Protein AF-A0A4R1LUV6-F1 (afdb_monomer_lite)

Sequence (117 aa):
MTTDEQIEAHRYAHAEADMTKSKIWKVFFYLLGLTAIEFIIALGFVETGLIEKGITVIVVYILLTLVKAFYIVAYFMHLKFETKGFKVMLAIPLILLIYMIILVFIEGHYVGMFLYK

pLDDT: mean 75.41, std 13.24, range [49.03, 95.19]

Organism: NCBI:txid653929

Foldseek 3Di:
DDPVVVVVVVVVVVVPPPDDPVVLVVLVVVLVVLVVVLCCLVCVCDVVVVDDPDPVSVVVSVVSVVVSVVSCCVRVLVVPPDDPPSVVVVVVVVVVVVVVVVVCVVVVVVVVVVVVD

Radius of gyration: 24.3 Å; chains: 1; bounding box: 41×34×86 Å

InterPro domains:
  IPR005171 Cytochrome C oxidase subunit IV, prokaryotes [PF03626] (25-102)
  IPR011743 Caa(3)-type oxidase, subunit IV [TIGR02229] (16-106)

Secondary structure (DSSP, 8-state):
--HHHHHHHHHHHHHHSSSSHHHHHHHHHHHHHHHHHHHIIIIIITTTTSS---HHHHHHHHHHHHHHHHHHHHHTT-TTTS-HHHHHHHHHHHHHHHHHHHHHHHHHHHHHHHHT-

Structure (mmCIF, N/CA/C/O backbone):
data_AF-A0A4R1LUV6-F1
#
_entry.id   AF-A0A4R1LUV6-F1
#
loop_
_atom_site.group_PDB
_atom_site.id
_atom_site.type_symbol
_atom_site.label_atom_id
_atom_site.label_alt_id
_atom_site.label_comp_id
_atom_site.label_asym_id
_atom_site.label_entity_id
_atom_site.label_seq_id
_atom_site.pdbx_PDB_ins_code
_atom_site.Cartn_x
_atom_site.Cartn_y
_atom_site.Cartn_z
_atom_site.occupancy
_atom_site.B_iso_or_equiv
_atom_site.auth_seq_id
_atom_site.auth_comp_id
_atom_site.auth_asym_id
_atom_site.auth_atom_id
_atom_site.pdbx_PDB_model_num
ATOM 1 N N . MET A 1 1 ? 15.133 -7.218 -55.535 1.00 53.94 1 MET A N 1
ATOM 2 C CA . MET A 1 1 ? 14.358 -7.246 -54.281 1.00 53.94 1 MET A CA 1
ATOM 3 C C . MET A 1 1 ? 13.699 -8.612 -54.230 1.00 53.94 1 MET A C 1
ATOM 5 O O . MET A 1 1 ? 12.833 -8.868 -55.060 1.00 53.94 1 MET A O 1
ATOM 9 N N . THR A 1 2 ? 14.251 -9.540 -53.449 1.00 65.88 2 THR A N 1
ATOM 10 C CA . THR A 1 2 ? 13.867 -10.962 -53.485 1.00 65.88 2 THR A CA 1
ATOM 11 C C . THR A 1 2 ? 12.710 -11.231 -52.527 1.00 65.88 2 THR A C 1
ATOM 13 O O . THR A 1 2 ? 12.592 -10.617 -51.469 1.00 65.88 2 THR A O 1
ATOM 16 N N . THR A 1 3 ? 11.832 -12.151 -52.918 1.00 69.38 3 THR A N 1
ATOM 17 C CA . THR A 1 3 ? 10.634 -12.567 -52.173 1.00 69.38 3 THR A CA 1
ATOM 18 C C . THR A 1 3 ? 10.965 -13.083 -50.766 1.00 69.38 3 THR A C 1
ATOM 20 O O . THR A 1 3 ? 10.161 -12.927 -49.851 1.00 69.38 3 THR A O 1
ATOM 23 N N . ASP A 1 4 ? 12.169 -13.627 -50.577 1.00 66.38 4 ASP A N 1
ATOM 24 C CA . ASP A 1 4 ? 12.668 -14.150 -49.301 1.00 66.38 4 ASP A CA 1
ATOM 25 C C . ASP A 1 4 ? 12.946 -13.043 -48.269 1.00 66.38 4 ASP A C 1
ATOM 27 O O . ASP A 1 4 ? 12.661 -13.209 -47.085 1.00 66.38 4 ASP A O 1
ATOM 31 N N . GLU A 1 5 ? 13.393 -11.869 -48.726 1.00 63.38 5 GLU A N 1
ATOM 32 C CA . GLU A 1 5 ? 13.698 -10.707 -47.881 1.00 63.38 5 GLU A CA 1
ATOM 33 C C . GLU A 1 5 ? 12.412 -10.087 -47.300 1.00 63.38 5 GLU A C 1
ATOM 35 O O . GLU A 1 5 ? 12.375 -9.638 -46.153 1.00 63.38 5 GLU A O 1
ATOM 40 N N . GLN A 1 6 ? 11.309 -10.126 -48.064 1.00 63.56 6 GLN A N 1
ATOM 41 C CA . GLN A 1 6 ? 9.998 -9.673 -47.590 1.00 63.56 6 GLN A CA 1
ATOM 42 C C . GLN A 1 6 ? 9.362 -10.662 -46.603 1.00 63.56 6 GLN A C 1
ATOM 44 O O . GLN A 1 6 ? 8.735 -10.222 -45.642 1.00 63.56 6 GLN A O 1
ATOM 49 N N . ILE A 1 7 ? 9.539 -11.977 -46.794 1.00 63.41 7 ILE A N 1
ATOM 50 C CA . ILE A 1 7 ? 9.044 -13.016 -45.869 1.00 63.41 7 ILE A CA 1
ATOM 51 C C . ILE A 1 7 ? 9.801 -12.960 -44.536 1.00 63.41 7 ILE A C 1
ATOM 53 O O . ILE A 1 7 ? 9.201 -13.118 -43.469 1.00 63.41 7 ILE A O 1
ATOM 57 N N . GLU A 1 8 ? 11.103 -12.691 -44.584 1.00 63.34 8 GLU A N 1
ATOM 58 C CA . GLU A 1 8 ? 11.947 -12.533 -43.407 1.00 63.34 8 GLU A CA 1
ATOM 59 C C . GLU A 1 8 ? 11.603 -11.243 -42.640 1.00 63.34 8 GLU A C 1
ATOM 61 O O . GLU A 1 8 ? 11.298 -11.309 -41.447 1.00 63.34 8 GLU A O 1
ATOM 66 N N . ALA A 1 9 ? 11.477 -10.100 -43.324 1.00 60.75 9 ALA A N 1
ATOM 67 C CA . ALA A 1 9 ? 11.022 -8.845 -42.715 1.00 60.75 9 ALA A CA 1
ATOM 68 C C . ALA A 1 9 ? 9.605 -8.942 -42.109 1.00 60.75 9 ALA A C 1
ATOM 70 O O . ALA A 1 9 ? 9.348 -8.394 -41.035 1.00 60.75 9 ALA A O 1
ATOM 71 N N . HIS A 1 10 ? 8.690 -9.684 -42.745 1.00 61.09 10 HIS A N 1
ATOM 72 C CA . HIS A 1 10 ? 7.342 -9.915 -42.213 1.00 61.09 10 HIS A CA 1
ATOM 73 C C . HIS A 1 10 ? 7.347 -10.856 -40.992 1.00 61.09 10 HIS A C 1
ATOM 75 O O . HIS A 1 10 ? 6.568 -10.651 -40.060 1.00 61.09 10 HIS A O 1
ATOM 81 N N . ARG A 1 11 ? 8.262 -11.840 -40.939 1.00 58.38 11 ARG A N 1
ATOM 82 C CA . ARG A 1 11 ? 8.492 -12.703 -39.761 1.00 58.38 11 ARG A CA 1
ATOM 83 C C . ARG A 1 11 ? 9.072 -11.940 -38.570 1.00 58.38 11 ARG A C 1
ATOM 85 O O . ARG A 1 11 ? 8.661 -12.207 -37.443 1.00 58.38 11 ARG A O 1
ATOM 92 N N . TYR A 1 12 ? 9.983 -10.995 -38.801 1.00 56.78 12 TYR A N 1
ATOM 93 C CA . TYR A 1 12 ? 10.520 -10.134 -37.742 1.00 56.78 12 TYR A CA 1
ATOM 94 C C . TYR A 1 12 ? 9.461 -9.150 -37.217 1.00 56.78 12 TYR A C 1
ATOM 96 O O . TYR A 1 12 ? 9.305 -9.016 -36.004 1.00 56.78 12 TYR A O 1
ATOM 104 N N . ALA A 1 13 ? 8.643 -8.566 -38.099 1.00 55.50 13 ALA A N 1
ATOM 105 C CA . ALA A 1 13 ? 7.557 -7.664 -37.707 1.00 55.50 13 ALA A CA 1
ATOM 106 C C . ALA A 1 13 ? 6.434 -8.357 -36.903 1.00 55.50 13 ALA A C 1
ATOM 108 O O . ALA A 1 13 ? 5.850 -7.750 -36.006 1.00 55.50 13 ALA A O 1
ATOM 109 N N . HIS A 1 14 ? 6.143 -9.633 -37.181 1.00 52.28 14 HIS A N 1
ATOM 110 C CA . HIS A 1 14 ? 5.142 -10.403 -36.430 1.00 52.28 14 HIS A CA 1
ATOM 111 C C . HIS A 1 14 ? 5.652 -10.937 -35.080 1.00 52.28 14 HIS A C 1
ATOM 113 O O . HIS A 1 14 ? 4.849 -11.134 -34.169 1.00 52.28 14 HIS A O 1
ATOM 119 N N . ALA A 1 15 ? 6.962 -11.158 -34.925 1.00 52.16 15 ALA A N 1
ATOM 120 C CA . ALA A 1 15 ? 7.550 -11.649 -33.675 1.00 52.16 15 ALA A CA 1
ATOM 121 C C . ALA A 1 15 ? 7.669 -10.560 -32.592 1.00 52.16 15 ALA A C 1
ATOM 123 O O . ALA A 1 15 ? 7.635 -10.868 -31.401 1.00 52.16 15 ALA A O 1
ATOM 124 N N . GLU A 1 16 ? 7.779 -9.291 -32.988 1.00 51.28 16 GLU A N 1
ATOM 125 C CA . GLU A 1 16 ? 7.964 -8.164 -32.063 1.00 51.28 16 GLU A CA 1
ATOM 126 C C . GLU A 1 16 ? 6.632 -7.557 -31.568 1.00 51.28 16 GLU A C 1
ATOM 128 O O . GLU A 1 16 ? 6.581 -6.896 -30.531 1.00 51.28 16 GLU A O 1
ATOM 133 N N . ALA A 1 17 ? 5.520 -7.822 -32.264 1.00 49.03 17 ALA A N 1
ATOM 134 C CA . ALA A 1 17 ? 4.235 -7.165 -32.015 1.00 49.03 17 ALA A CA 1
ATOM 135 C C . ALA A 1 17 ? 3.304 -7.871 -31.005 1.00 49.03 17 ALA A C 1
ATOM 137 O O . ALA A 1 17 ? 2.310 -7.270 -30.586 1.00 49.03 17 ALA A O 1
ATOM 138 N N . ASP A 1 18 ? 3.566 -9.121 -30.607 1.00 50.22 18 ASP A N 1
ATOM 139 C CA . ASP A 1 18 ? 2.451 -9.961 -30.142 1.00 50.22 18 ASP A CA 1
ATOM 140 C C . ASP A 1 18 ? 2.119 -9.947 -28.638 1.00 50.22 18 ASP A C 1
ATOM 142 O O . ASP A 1 18 ? 1.007 -10.317 -28.295 1.00 50.22 18 ASP A O 1
ATOM 146 N N . MET A 1 19 ? 2.958 -9.538 -27.673 1.00 55.28 19 MET A N 1
ATOM 147 C CA . MET A 1 19 ? 2.660 -9.972 -26.279 1.00 55.28 19 MET A CA 1
ATOM 148 C C . MET A 1 19 ? 2.876 -8.977 -25.132 1.00 55.28 19 MET A C 1
ATOM 150 O O . MET A 1 19 ? 3.429 -9.343 -24.094 1.00 55.28 19 MET A O 1
ATOM 154 N N . THR A 1 20 ? 2.299 -7.770 -25.216 1.00 62.28 20 THR A N 1
ATOM 155 C CA . THR A 1 20 ? 2.305 -6.843 -24.054 1.00 62.28 20 THR A CA 1
ATOM 156 C C . THR A 1 20 ? 0.928 -6.288 -23.674 1.00 62.28 20 THR A C 1
ATOM 158 O O . THR A 1 20 ? 0.543 -6.349 -22.503 1.00 62.28 20 THR A O 1
ATOM 161 N N . LYS A 1 21 ? 0.113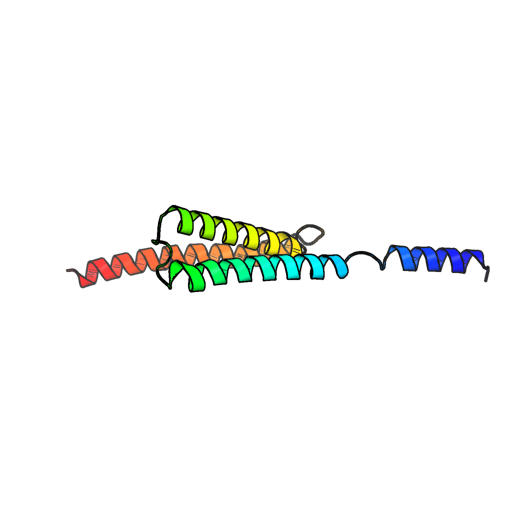 -5.818 -24.629 1.00 65.81 21 LYS A N 1
ATOM 162 C CA . LYS A 1 21 ? -1.162 -5.133 -24.306 1.00 65.81 21 LYS A CA 1
ATOM 163 C C . LYS A 1 21 ? -2.237 -6.064 -23.731 1.00 65.81 21 LYS A C 1
ATOM 165 O O . LYS A 1 21 ? -2.919 -5.700 -22.775 1.00 65.81 21 LYS A O 1
ATOM 170 N N . SER A 1 22 ? -2.339 -7.288 -24.255 1.00 69.75 22 SER A N 1
ATOM 171 C CA . SER A 1 22 ? -3.323 -8.288 -23.801 1.00 69.75 22 SER A CA 1
ATOM 172 C C . SER A 1 22 ? -3.108 -8.702 -22.339 1.00 69.75 22 SER A C 1
ATOM 174 O O . SER A 1 22 ? -4.056 -8.918 -21.584 1.00 69.75 22 SER A O 1
ATOM 176 N N . LYS A 1 23 ? -1.849 -8.750 -21.891 1.00 73.62 23 LYS A N 1
ATOM 177 C CA . LYS A 1 23 ? -1.504 -9.142 -20.520 1.00 73.62 23 LYS A CA 1
ATOM 178 C C . LYS A 1 23 ? -1.845 -8.054 -19.501 1.00 73.62 23 LYS A C 1
ATOM 180 O O . LYS A 1 23 ? -2.337 -8.375 -18.424 1.00 73.62 23 LYS A O 1
ATOM 185 N N . ILE A 1 24 ? -1.653 -6.785 -19.867 1.00 78.88 24 ILE A N 1
ATOM 186 C CA . ILE A 1 24 ? -2.009 -5.629 -19.030 1.00 78.88 24 ILE A CA 1
ATOM 187 C C . ILE A 1 24 ? -3.518 -5.601 -18.775 1.00 78.88 24 ILE A C 1
ATOM 189 O O . ILE A 1 24 ? -3.942 -5.490 -17.630 1.00 78.88 24 ILE A O 1
ATOM 193 N N . TRP A 1 25 ? -4.326 -5.786 -19.819 1.00 83.12 25 TRP A N 1
ATOM 194 C CA . TRP A 1 25 ? -5.786 -5.816 -19.697 1.00 83.12 25 TRP A CA 1
ATOM 195 C C . TRP A 1 25 ? -6.294 -6.975 -18.830 1.00 83.12 25 TRP A C 1
ATOM 197 O O . TRP A 1 25 ? -7.200 -6.788 -18.019 1.00 83.12 25 TRP A O 1
ATOM 207 N N . LYS A 1 26 ? -5.673 -8.157 -18.928 1.00 82.25 26 LYS A N 1
ATOM 208 C CA . LYS A 1 26 ? -6.001 -9.298 -18.055 1.00 82.25 26 LYS A CA 1
ATOM 209 C C . LYS A 1 26 ? -5.707 -9.001 -16.584 1.00 82.25 26 LYS A C 1
ATOM 211 O O . LYS A 1 26 ? -6.538 -9.280 -15.724 1.00 82.25 26 LYS A O 1
ATOM 216 N N . VAL A 1 27 ? -4.544 -8.420 -16.291 1.00 82.69 27 VAL A N 1
ATOM 217 C CA . VAL A 1 27 ? -4.159 -8.086 -14.912 1.00 82.69 27 VAL A CA 1
ATOM 218 C C . VAL A 1 27 ? -4.999 -6.932 -14.363 1.00 82.69 27 VAL A C 1
ATOM 220 O O . VAL A 1 27 ? -5.395 -6.975 -13.201 1.00 82.69 27 VAL A O 1
ATOM 223 N N . PHE A 1 28 ? -5.348 -5.956 -15.204 1.00 85.12 28 PHE A N 1
ATOM 224 C CA . PHE A 1 28 ? -6.259 -4.872 -14.847 1.00 85.12 28 PHE A CA 1
ATOM 225 C C . PHE A 1 28 ? -7.615 -5.396 -14.379 1.00 85.12 28 PHE A C 1
ATOM 227 O O . PHE A 1 28 ? -8.045 -5.046 -13.284 1.00 85.12 28 PHE A O 1
ATOM 234 N N . PHE A 1 29 ? -8.256 -6.283 -15.143 1.00 88.06 29 PHE A N 1
ATOM 235 C CA . PHE A 1 29 ? -9.548 -6.837 -14.735 1.00 88.06 29 PHE A CA 1
ATOM 236 C C . PHE A 1 29 ? -9.458 -7.723 -13.491 1.00 88.06 29 PHE A C 1
ATOM 238 O O . PHE A 1 29 ? -10.362 -7.684 -12.659 1.00 88.06 29 PHE A O 1
ATOM 245 N N . TYR A 1 30 ? -8.365 -8.470 -13.317 1.00 87.38 30 TYR A N 1
ATOM 246 C CA . TYR A 1 30 ? -8.140 -9.242 -12.093 1.00 87.38 30 TYR A CA 1
ATOM 247 C C . TYR A 1 30 ? -8.031 -8.333 -10.857 1.00 87.38 30 TYR A C 1
ATOM 249 O O . TYR A 1 30 ? -8.677 -8.576 -9.840 1.00 87.38 30 TYR A O 1
ATOM 257 N N . LEU A 1 31 ? -7.261 -7.248 -10.958 1.00 86.38 31 LEU A N 1
ATOM 258 C CA . LEU A 1 31 ? -7.086 -6.261 -9.888 1.00 86.38 31 LEU A CA 1
ATOM 259 C C . LEU A 1 31 ? -8.360 -5.456 -9.608 1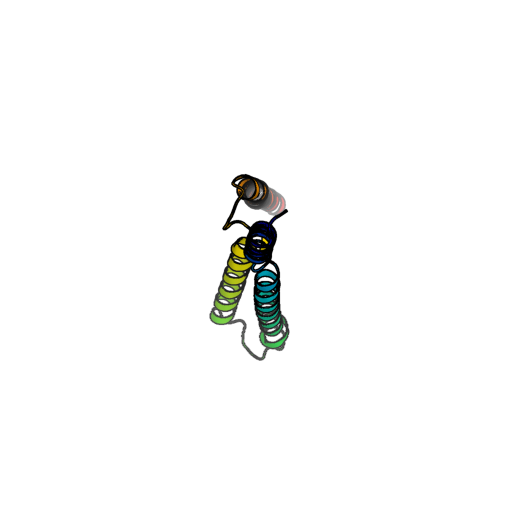.00 86.38 31 LEU A C 1
ATOM 261 O O . LEU A 1 31 ? -8.662 -5.176 -8.445 1.00 86.38 31 LEU A O 1
ATOM 265 N N . LEU A 1 32 ? -9.115 -5.116 -10.655 1.00 89.56 32 LEU A N 1
ATOM 266 C CA . LEU A 1 32 ? -10.423 -4.475 -10.544 1.00 89.56 32 LEU A CA 1
ATOM 267 C C . LEU A 1 32 ? -11.404 -5.387 -9.801 1.00 89.56 32 LEU A C 1
ATOM 269 O O . LEU A 1 32 ? -12.045 -4.941 -8.856 1.00 89.56 32 LEU A O 1
ATOM 273 N N . GLY A 1 33 ? -11.474 -6.666 -10.183 1.00 91.06 33 GLY A N 1
ATOM 274 C CA . GLY A 1 33 ? -12.319 -7.657 -9.519 1.00 91.06 33 GLY A CA 1
ATOM 275 C C . GLY A 1 33 ? -11.936 -7.859 -8.054 1.00 91.06 33 GLY A C 1
ATOM 276 O O . GLY A 1 33 ? -12.803 -7.802 -7.187 1.00 91.06 33 GLY A O 1
ATOM 277 N N . LEU A 1 34 ? -10.641 -8.008 -7.758 1.00 90.00 34 LEU A N 1
ATOM 278 C CA . LEU A 1 34 ? -10.151 -8.159 -6.385 1.00 90.00 34 LEU A CA 1
ATOM 279 C C . LEU A 1 34 ? -10.489 -6.932 -5.522 1.00 90.00 34 LEU A C 1
ATOM 281 O O . LEU A 1 34 ? -10.957 -7.084 -4.398 1.00 90.00 34 LEU A O 1
ATOM 285 N N . THR A 1 35 ? -10.352 -5.726 -6.080 1.00 89.75 35 THR A N 1
ATOM 286 C CA . THR A 1 35 ? -10.718 -4.480 -5.389 1.00 89.75 35 THR A CA 1
ATOM 287 C C . THR A 1 35 ? -12.231 -4.344 -5.206 1.00 89.75 35 THR A C 1
ATOM 289 O O . THR A 1 35 ? -12.681 -3.911 -4.149 1.00 89.75 35 THR A O 1
ATOM 292 N N . ALA A 1 36 ? -13.033 -4.727 -6.201 1.00 89.81 36 ALA A N 1
ATOM 293 C CA . ALA A 1 36 ? -14.490 -4.714 -6.090 1.00 89.81 36 ALA A CA 1
ATOM 294 C C . ALA A 1 36 ? -14.974 -5.675 -4.993 1.00 89.81 36 ALA A C 1
ATOM 296 O O . ALA A 1 36 ? -15.827 -5.305 -4.190 1.00 89.81 36 ALA A O 1
ATOM 297 N N . ILE A 1 37 ? -14.382 -6.871 -4.905 1.00 87.69 37 ILE A N 1
ATOM 298 C CA . ILE A 1 37 ? -14.667 -7.836 -3.836 1.00 87.69 37 ILE A CA 1
ATOM 299 C C . ILE A 1 37 ? -14.281 -7.259 -2.467 1.00 87.69 37 ILE A C 1
ATOM 301 O O . ILE A 1 37 ? -15.091 -7.320 -1.545 1.00 87.69 37 ILE A O 1
ATOM 305 N N . GLU A 1 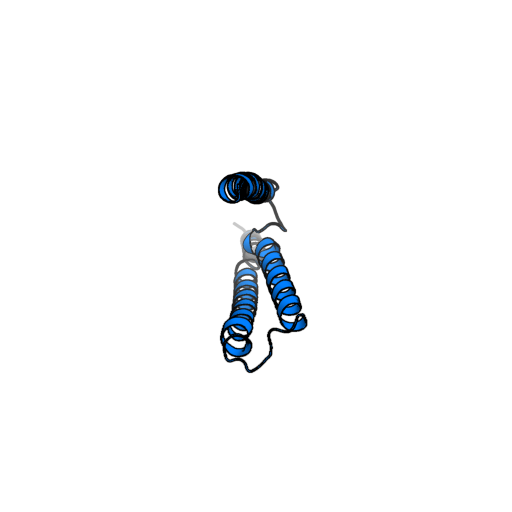38 ? -13.097 -6.652 -2.329 1.00 86.06 38 GLU A N 1
ATOM 306 C CA . GLU A 1 38 ? -12.691 -5.971 -1.087 1.00 86.06 38 GLU A CA 1
ATOM 307 C C . GLU A 1 38 ? -13.704 -4.896 -0.663 1.00 86.06 38 GLU A C 1
ATOM 309 O O . GLU A 1 38 ? -14.098 -4.859 0.502 1.00 86.06 38 GLU A O 1
ATOM 314 N N . PHE A 1 39 ? -14.163 -4.052 -1.594 1.00 86.38 39 PHE A N 1
ATOM 315 C CA . PHE A 1 39 ? -15.162 -3.018 -1.308 1.00 86.38 39 PHE A CA 1
ATOM 316 C C . PHE A 1 39 ? -16.516 -3.603 -0.907 1.00 86.38 39 PHE A C 1
ATOM 318 O O . PHE A 1 39 ? -17.146 -3.086 0.011 1.00 86.38 39 PHE A O 1
ATOM 325 N N . ILE A 1 40 ? -16.961 -4.686 -1.548 1.00 84.94 40 ILE A N 1
ATOM 326 C CA . ILE A 1 40 ? -18.208 -5.371 -1.179 1.00 84.94 40 ILE A CA 1
ATOM 327 C C . ILE A 1 40 ? -18.087 -5.993 0.219 1.00 84.94 40 ILE A C 1
ATOM 329 O O . ILE A 1 40 ? -19.038 -5.943 0.992 1.00 84.94 40 ILE A O 1
ATOM 333 N N . ILE A 1 41 ? -16.926 -6.534 0.590 1.00 80.75 41 ILE A N 1
ATOM 334 C CA . ILE A 1 4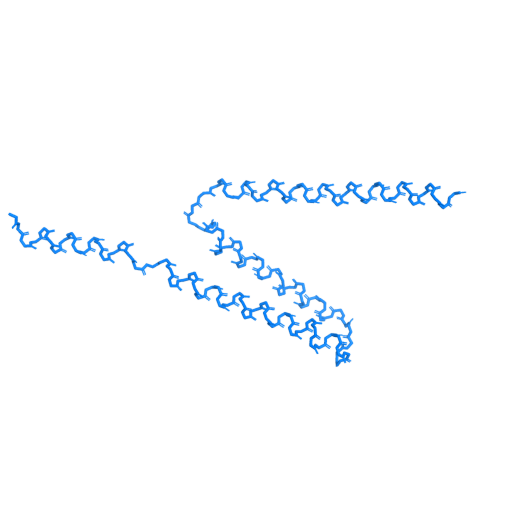1 ? -16.687 -7.036 1.952 1.00 80.75 41 ILE A CA 1
ATOM 335 C C . ILE A 1 41 ? -16.699 -5.882 2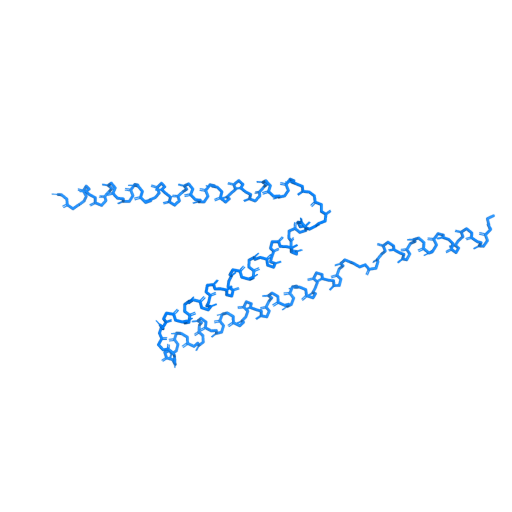.964 1.00 80.75 41 ILE A C 1
ATOM 337 O O . ILE A 1 41 ? -17.382 -5.967 3.986 1.00 80.75 41 ILE A O 1
ATOM 341 N N . ALA A 1 42 ? -16.001 -4.787 2.661 1.00 77.50 42 ALA A N 1
ATOM 342 C CA . ALA A 1 42 ? -15.858 -3.648 3.563 1.00 77.50 42 ALA A CA 1
ATOM 343 C C . ALA A 1 42 ? -17.153 -2.830 3.743 1.00 77.50 42 ALA A C 1
ATOM 345 O O . ALA A 1 42 ? -17.532 -2.545 4.875 1.00 77.50 42 ALA A O 1
ATOM 346 N N . LEU A 1 43 ? -17.838 -2.467 2.657 1.00 77.31 43 LEU A N 1
ATOM 347 C CA . LEU A 1 43 ? -19.069 -1.662 2.693 1.00 77.31 43 LEU A CA 1
ATOM 348 C C . LEU A 1 43 ? -20.330 -2.530 2.780 1.00 77.31 43 LEU A C 1
ATOM 350 O O . LEU A 1 43 ? -21.332 -2.140 3.362 1.00 77.31 43 LEU A O 1
ATOM 354 N N . GLY A 1 44 ? -20.310 -3.722 2.186 1.00 71.88 44 GLY A N 1
ATOM 355 C CA . GLY A 1 44 ? -21.498 -4.564 2.068 1.00 71.88 44 GLY A CA 1
ATOM 356 C C . GLY A 1 44 ? -21.731 -5.488 3.256 1.00 71.88 44 GLY A C 1
ATOM 357 O O . GLY A 1 44 ? -22.882 -5.671 3.623 1.00 71.88 44 GLY A O 1
ATOM 358 N N . PHE A 1 45 ? -20.686 -6.060 3.864 1.00 66.62 45 PHE A N 1
ATOM 359 C CA . PHE A 1 45 ? -20.828 -7.044 4.952 1.00 66.62 45 PHE A CA 1
ATOM 360 C C . PHE A 1 45 ? -20.445 -6.501 6.331 1.00 66.62 45 PHE A C 1
ATOM 362 O O . PHE A 1 45 ? -21.082 -6.840 7.329 1.00 66.62 45 PHE A O 1
ATOM 369 N N . VAL A 1 46 ? -19.405 -5.668 6.395 1.00 67.25 46 VAL A N 1
ATOM 370 C CA . VAL A 1 46 ? -18.911 -5.100 7.657 1.00 67.25 46 VAL A CA 1
ATOM 371 C C . VAL A 1 46 ? -19.754 -3.906 8.122 1.00 67.25 46 VAL A C 1
ATOM 373 O O . VAL A 1 46 ? -19.939 -3.725 9.324 1.00 67.25 46 VAL A O 1
ATOM 376 N N . GLU A 1 47 ? -20.275 -3.094 7.200 1.00 64.94 47 GLU A N 1
ATOM 377 C CA . GLU A 1 47 ? -21.098 -1.921 7.537 1.00 64.94 47 GLU A CA 1
ATOM 378 C C . GLU A 1 47 ? -22.565 -2.281 7.816 1.00 64.94 47 GLU A C 1
ATOM 380 O O . GLU A 1 47 ? -23.191 -1.694 8.693 1.00 64.94 47 GLU A O 1
ATOM 385 N N . THR A 1 48 ? -23.101 -3.306 7.147 1.00 59.44 48 THR A N 1
ATOM 386 C CA . THR A 1 48 ? -24.471 -3.811 7.368 1.00 59.44 48 THR A CA 1
ATOM 387 C C . THR A 1 48 ? -24.621 -4.674 8.625 1.00 59.44 48 THR A C 1
ATOM 389 O O . THR A 1 48 ? -25.735 -5.076 8.953 1.00 59.44 48 THR A O 1
ATOM 392 N N . GLY A 1 49 ? -23.528 -4.971 9.338 1.00 59.56 49 GLY A N 1
ATOM 393 C CA . GLY A 1 49 ? -23.557 -5.700 10.612 1.00 59.56 49 GLY A CA 1
ATOM 394 C C . GLY A 1 49 ? -23.860 -7.201 10.504 1.00 59.56 49 GLY A C 1
ATOM 395 O O . GLY A 1 49 ? -24.095 -7.841 11.523 1.00 59.56 49 GLY A O 1
ATOM 396 N N . LEU A 1 50 ? -23.840 -7.777 9.295 1.00 55.69 50 LEU A N 1
ATOM 397 C CA . LEU A 1 50 ? -24.045 -9.216 9.052 1.00 55.69 50 LEU A CA 1
ATOM 398 C C . LEU A 1 50 ? -22.894 -10.088 9.577 1.00 55.69 50 LEU A C 1
ATOM 400 O O . LEU A 1 50 ? -23.079 -11.278 9.824 1.00 55.69 50 LEU A O 1
ATOM 404 N N . ILE A 1 51 ? -21.708 -9.501 9.735 1.00 58.94 51 ILE A N 1
ATOM 405 C CA . ILE A 1 51 ? -20.524 -10.140 10.303 1.00 58.94 51 ILE A CA 1
ATOM 406 C C . ILE A 1 51 ? -20.012 -9.194 11.388 1.00 58.94 51 ILE A C 1
ATOM 408 O O . ILE A 1 51 ? -19.737 -8.026 11.101 1.00 58.94 51 ILE A O 1
ATOM 412 N N . GLU A 1 52 ? -19.878 -9.662 12.632 1.00 61.19 52 GLU A N 1
ATOM 413 C CA . GLU A 1 52 ? -19.152 -8.885 13.640 1.00 61.19 52 GLU A CA 1
ATOM 414 C C . GLU A 1 52 ? -17.762 -8.548 13.092 1.00 61.19 52 GLU A C 1
ATOM 416 O O . GLU A 1 52 ? -17.170 -9.348 12.361 1.00 61.19 52 GLU A O 1
ATOM 421 N N . LYS A 1 53 ? -17.232 -7.366 13.434 1.00 63.41 53 LYS A N 1
ATOM 422 C CA . LYS A 1 53 ? -15.862 -6.936 13.101 1.00 63.41 53 LYS A CA 1
ATOM 423 C C . LYS A 1 53 ? -14.837 -7.808 13.837 1.00 63.41 53 LYS A C 1
ATOM 425 O O . LYS A 1 53 ? -14.098 -7.346 14.700 1.00 63.41 53 LYS A O 1
ATOM 430 N N . GLY A 1 54 ? -14.823 -9.094 13.518 1.00 66.94 54 GLY A N 1
ATOM 431 C CA . GLY A 1 54 ? -13.928 -10.083 14.062 1.00 66.94 54 GLY A CA 1
ATOM 432 C C . GLY A 1 54 ? -12.539 -9.883 13.484 1.00 66.94 54 GLY A C 1
ATOM 433 O O . GLY A 1 54 ? -12.367 -9.521 12.316 1.00 66.94 54 GLY A O 1
ATOM 434 N N . ILE A 1 55 ? -11.541 -10.178 14.310 1.00 73.81 55 ILE A N 1
ATOM 435 C CA . ILE A 1 55 ? -10.118 -10.128 13.962 1.00 73.81 55 ILE A CA 1
ATOM 436 C C . ILE A 1 55 ? -9.853 -10.853 12.631 1.00 73.81 55 ILE A C 1
ATOM 438 O O . ILE A 1 55 ? -9.085 -10.367 11.808 1.00 73.81 55 ILE A O 1
ATOM 442 N N . THR A 1 56 ? -10.560 -11.952 12.355 1.00 76.56 56 THR A N 1
ATOM 443 C CA . THR A 1 56 ? -10.442 -12.715 11.105 1.00 76.56 56 THR A CA 1
ATOM 444 C C . THR A 1 56 ? -10.769 -11.896 9.853 1.00 76.56 56 THR A C 1
ATOM 446 O O . THR A 1 56 ? -10.019 -11.963 8.882 1.00 76.56 56 THR A O 1
ATOM 449 N N . VAL A 1 57 ? -11.840 -11.093 9.855 1.00 78.38 57 VAL A N 1
ATOM 450 C CA . VAL A 1 57 ? -12.227 -10.278 8.685 1.00 78.38 57 VAL A CA 1
ATOM 451 C C . VAL A 1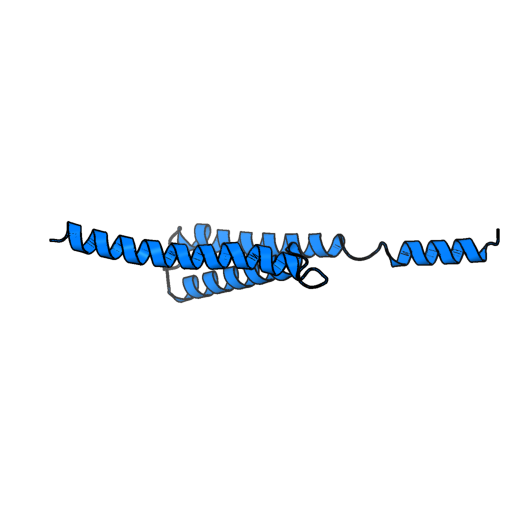 57 ? -11.191 -9.187 8.433 1.00 78.38 57 VAL A C 1
ATOM 453 O O . VAL A 1 57 ? -10.798 -8.958 7.292 1.00 78.38 57 VAL A O 1
ATOM 456 N N . ILE A 1 58 ? -10.691 -8.568 9.505 1.00 79.94 58 ILE A N 1
ATOM 457 C CA . ILE A 1 58 ? -9.641 -7.544 9.444 1.00 79.94 58 ILE A CA 1
ATOM 458 C C . ILE A 1 58 ? -8.351 -8.135 8.863 1.00 79.94 58 ILE A C 1
ATOM 460 O O . ILE A 1 58 ? -7.758 -7.554 7.957 1.00 79.94 58 ILE A O 1
ATOM 464 N N . VAL A 1 59 ? -7.934 -9.311 9.338 1.00 83.62 59 VAL A N 1
ATOM 465 C CA . VAL A 1 59 ? -6.721 -9.991 8.861 1.00 83.62 59 VAL A CA 1
ATOM 466 C C . VAL A 1 59 ? -6.846 -10.385 7.388 1.00 83.62 59 VAL A C 1
ATOM 468 O O . VAL A 1 59 ? -5.918 -10.154 6.611 1.00 83.62 59 VAL A O 1
ATOM 471 N N . VAL A 1 60 ? -7.994 -10.937 6.982 1.00 84.44 60 VAL A N 1
ATOM 472 C CA . VAL A 1 60 ? -8.263 -11.301 5.581 1.00 84.44 60 VAL A CA 1
ATOM 473 C C . VAL A 1 60 ? -8.258 -10.065 4.684 1.00 84.44 60 VAL A C 1
ATOM 475 O O . VAL A 1 60 ? -7.649 -10.098 3.616 1.00 84.44 60 VAL A O 1
ATOM 478 N N . TYR A 1 61 ? -8.874 -8.969 5.130 1.00 85.06 61 TYR A N 1
ATOM 479 C CA . TYR A 1 61 ? -8.888 -7.709 4.394 1.00 85.06 61 TYR A CA 1
ATOM 480 C C . TYR A 1 61 ? -7.468 -7.169 4.191 1.00 85.06 61 TYR A C 1
ATOM 482 O O . TYR A 1 61 ? -7.067 -6.924 3.059 1.00 85.06 61 TYR A O 1
ATOM 490 N N . ILE A 1 62 ? -6.660 -7.098 5.256 1.00 86.38 62 ILE A N 1
ATOM 491 C CA . ILE A 1 62 ? -5.257 -6.663 5.172 1.00 86.38 62 ILE A CA 1
ATOM 492 C C . ILE A 1 62 ? -4.464 -7.536 4.186 1.00 86.38 62 ILE A C 1
ATOM 494 O O . ILE A 1 62 ? -3.717 -7.009 3.359 1.00 86.38 62 ILE A O 1
ATOM 498 N N . LEU A 1 63 ? -4.637 -8.861 4.230 1.00 88.88 63 LEU A N 1
ATOM 499 C CA . LEU A 1 63 ? -3.974 -9.780 3.300 1.00 88.88 63 LEU A CA 1
ATOM 500 C C . LEU A 1 63 ? -4.387 -9.540 1.843 1.00 88.88 63 LEU A C 1
ATOM 502 O O . LEU A 1 63 ? -3.515 -9.469 0.974 1.00 88.88 63 LEU A O 1
ATOM 506 N N . LEU A 1 64 ? -5.683 -9.384 1.567 1.00 86.00 64 LEU A N 1
ATOM 507 C CA . LEU A 1 64 ? -6.192 -9.064 0.227 1.00 86.00 64 LEU A CA 1
ATOM 508 C C . LEU A 1 64 ? -5.587 -7.757 -0.301 1.00 86.00 64 LEU A C 1
ATOM 510 O O . LEU A 1 64 ? -5.115 -7.713 -1.444 1.00 86.00 64 LEU A O 1
ATOM 514 N N . THR A 1 65 ? -5.489 -6.737 0.551 1.00 86.88 65 THR A N 1
ATOM 515 C CA . THR A 1 65 ? -4.930 -5.440 0.163 1.00 86.88 65 THR A CA 1
ATOM 516 C C . THR A 1 65 ? -3.431 -5.530 -0.125 1.00 86.88 65 THR A C 1
ATOM 518 O O . THR A 1 65 ? -2.951 -4.940 -1.098 1.00 86.88 65 THR A O 1
ATOM 521 N N . LEU A 1 66 ? -2.683 -6.324 0.651 1.00 85.94 66 LEU A N 1
ATOM 522 C CA . LEU A 1 66 ? -1.262 -6.592 0.397 1.00 85.94 66 LEU A CA 1
ATOM 523 C C . LEU A 1 66 ? -1.041 -7.348 -0.917 1.00 85.94 66 LEU A C 1
ATOM 525 O O . LEU A 1 66 ? -0.158 -6.982 -1.698 1.00 85.94 66 LEU A O 1
ATOM 529 N N . VAL A 1 67 ? -1.857 -8.370 -1.195 1.00 86.75 67 VAL A N 1
ATOM 530 C CA . VAL A 1 67 ? -1.787 -9.124 -2.455 1.00 86.75 67 VAL A CA 1
ATOM 531 C C . VAL A 1 67 ? -2.017 -8.185 -3.634 1.00 86.75 67 VAL A C 1
ATOM 533 O O . VAL A 1 67 ? -1.223 -8.181 -4.578 1.00 86.75 67 VAL A O 1
ATOM 536 N N . LYS A 1 68 ? -3.041 -7.331 -3.583 1.00 86.81 68 LYS A N 1
ATOM 537 C CA . LYS A 1 68 ? -3.284 -6.368 -4.664 1.00 86.81 68 LYS A CA 1
ATOM 538 C C . LYS A 1 68 ? -2.133 -5.390 -4.836 1.00 86.81 68 LYS A C 1
ATOM 540 O O . LYS A 1 68 ? -1.744 -5.125 -5.970 1.00 86.81 68 LYS A O 1
ATOM 545 N N . ALA A 1 69 ? -1.567 -4.884 -3.740 1.00 84.06 69 ALA A N 1
ATOM 546 C CA . ALA A 1 69 ? -0.444 -3.958 -3.796 1.00 84.06 69 ALA A CA 1
ATOM 547 C C . ALA A 1 69 ? 0.751 -4.606 -4.509 1.00 84.06 69 ALA A C 1
ATOM 549 O O . ALA A 1 69 ? 1.335 -4.000 -5.409 1.00 84.06 69 ALA A O 1
ATOM 550 N N . PHE A 1 70 ? 1.045 -5.874 -4.203 1.00 82.69 70 PHE A N 1
ATOM 551 C CA . PHE A 1 70 ? 2.069 -6.638 -4.912 1.00 82.69 70 PHE A CA 1
ATOM 552 C C . PHE A 1 70 ? 1.758 -6.784 -6.409 1.00 82.69 70 PHE A C 1
ATOM 554 O O . PHE A 1 70 ? 2.632 -6.540 -7.241 1.00 82.69 70 PHE A O 1
ATOM 561 N N . TYR A 1 71 ? 0.521 -7.130 -6.777 1.00 81.94 71 TYR A N 1
ATOM 562 C CA . TYR A 1 71 ? 0.119 -7.245 -8.184 1.00 81.94 71 TYR A CA 1
ATOM 563 C C . TYR A 1 71 ? 0.212 -5.905 -8.935 1.00 81.94 71 TYR A C 1
ATOM 565 O O . TYR A 1 71 ? 0.671 -5.882 -10.078 1.00 81.94 71 TYR A O 1
ATOM 573 N N . ILE A 1 72 ? -0.152 -4.784 -8.306 1.00 82.94 72 ILE A N 1
ATOM 574 C CA . ILE A 1 72 ? -0.020 -3.447 -8.904 1.00 82.94 72 ILE A CA 1
ATOM 575 C C . ILE A 1 72 ? 1.455 -3.124 -9.160 1.00 82.94 72 ILE A C 1
ATOM 577 O O . ILE A 1 72 ? 1.822 -2.751 -10.275 1.00 82.94 72 ILE A O 1
ATOM 581 N N . VAL A 1 73 ? 2.317 -3.324 -8.164 1.00 76.06 73 VAL A N 1
ATOM 582 C CA . VAL A 1 73 ? 3.754 -3.036 -8.284 1.00 76.06 73 VAL A CA 1
ATOM 583 C C . VAL A 1 73 ? 4.431 -3.968 -9.296 1.00 76.06 73 VAL A C 1
ATOM 585 O O . VAL A 1 73 ? 5.264 -3.536 -10.087 1.00 76.06 73 VAL A O 1
ATOM 588 N N . ALA A 1 74 ? 4.064 -5.247 -9.335 1.00 73.25 74 ALA A N 1
ATOM 589 C CA . ALA A 1 74 ? 4.674 -6.198 -10.259 1.00 73.25 74 ALA A CA 1
ATOM 590 C C . ALA A 1 74 ? 4.273 -5.953 -11.727 1.00 73.25 74 ALA A C 1
ATOM 592 O O . ALA A 1 74 ? 5.111 -6.115 -12.618 1.00 73.25 74 ALA A O 1
ATOM 593 N N . TYR A 1 75 ? 3.014 -5.575 -11.989 1.00 71.19 75 TYR A N 1
ATOM 594 C CA . TYR A 1 75 ? 2.462 -5.513 -13.349 1.00 71.19 75 TYR A CA 1
ATOM 595 C C . TYR A 1 75 ? 2.228 -4.098 -13.888 1.00 71.19 75 TYR A C 1
ATOM 597 O O . TYR A 1 75 ? 2.527 -3.863 -15.056 1.00 71.19 75 TYR A O 1
ATOM 605 N N . PHE A 1 76 ? 1.739 -3.148 -13.083 1.00 65.69 76 PHE A N 1
ATOM 606 C CA . PHE A 1 76 ? 1.514 -1.770 -13.548 1.00 65.69 76 PHE A CA 1
ATOM 607 C C . PHE A 1 76 ? 2.773 -0.911 -13.514 1.00 65.69 76 PHE A C 1
ATOM 609 O O . PHE A 1 76 ? 2.891 0.017 -14.306 1.00 65.69 76 PHE A O 1
ATOM 616 N N . MET A 1 77 ? 3.743 -1.238 -12.659 1.00 63.72 77 MET A N 1
ATOM 617 C CA . MET A 1 77 ? 5.016 -0.507 -12.615 1.00 63.72 77 MET A CA 1
ATOM 618 C C . MET A 1 77 ? 6.100 -1.101 -13.518 1.00 63.72 77 MET A C 1
ATOM 620 O O . MET A 1 77 ? 7.247 -0.679 -13.433 1.00 63.72 77 MET A O 1
ATOM 624 N N . HIS A 1 78 ? 5.762 -2.073 -14.379 1.00 63.94 78 HIS A N 1
ATOM 625 C CA . HIS A 1 78 ? 6.686 -2.689 -15.348 1.00 63.94 78 HIS A CA 1
ATOM 626 C C . HIS A 1 78 ? 8.032 -3.140 -14.735 1.00 63.94 78 HIS A C 1
ATOM 628 O O . HIS A 1 78 ? 9.072 -3.238 -15.378 1.00 63.94 78 HIS A O 1
ATOM 634 N N . LEU A 1 79 ? 8.001 -3.463 -13.447 1.00 58.41 79 LEU A N 1
ATOM 635 C CA . LEU A 1 79 ? 9.170 -3.601 -12.586 1.00 58.41 79 LEU A CA 1
ATOM 636 C C . LEU A 1 79 ? 9.924 -4.924 -12.813 1.00 58.41 79 LEU A C 1
ATOM 638 O O . LEU A 1 79 ? 11.038 -5.124 -12.327 1.00 58.41 79 LEU A O 1
ATOM 642 N N . LYS A 1 80 ? 9.289 -5.837 -13.556 1.00 53.91 80 LYS A N 1
ATOM 643 C CA . LYS A 1 80 ? 9.787 -7.176 -13.861 1.00 53.91 80 LYS A CA 1
ATOM 644 C C . LYS A 1 80 ? 10.704 -7.227 -15.090 1.00 53.91 80 LYS A C 1
ATOM 646 O O . LYS A 1 80 ? 11.464 -8.185 -15.182 1.00 53.91 80 LYS A O 1
ATOM 651 N N . PHE A 1 81 ? 10.664 -6.246 -16.000 1.00 53.28 81 PHE A N 1
ATOM 652 C CA . PHE A 1 81 ? 11.417 -6.344 -17.261 1.00 53.28 81 PHE A CA 1
ATOM 653 C C . PHE A 1 81 ? 12.410 -5.214 -17.541 1.00 53.28 81 PHE A C 1
ATOM 655 O O . PHE A 1 81 ? 13.394 -5.500 -18.207 1.00 53.28 81 PHE A O 1
ATOM 662 N N . GLU A 1 82 ? 12.291 -4.010 -16.967 1.00 58.25 82 GLU A N 1
ATOM 663 C CA . GLU A 1 82 ? 13.396 -3.038 -17.015 1.00 58.25 82 GLU A CA 1
ATOM 664 C C . GLU A 1 82 ? 13.215 -1.850 -16.055 1.00 58.25 82 GLU A C 1
ATOM 666 O O . GLU A 1 82 ? 12.118 -1.569 -15.586 1.00 58.25 82 GLU A O 1
ATOM 671 N N . THR A 1 83 ? 14.308 -1.114 -15.816 1.00 60.19 83 THR A N 1
ATOM 672 C CA . THR A 1 83 ? 14.432 0.155 -15.061 1.00 60.19 83 THR A CA 1
ATOM 673 C C . THR A 1 83 ? 14.564 0.062 -13.529 1.00 60.19 83 THR A C 1
ATOM 675 O O . THR A 1 83 ? 13.636 0.215 -12.737 1.00 60.19 83 THR A O 1
ATOM 678 N N . LYS A 1 84 ? 15.821 -0.046 -13.071 1.00 58.19 84 LYS A N 1
ATOM 679 C CA . LYS A 1 84 ? 16.212 0.199 -11.667 1.00 58.19 84 LYS A CA 1
ATOM 680 C C . LYS A 1 84 ? 15.793 1.601 -11.170 1.00 58.19 84 LYS A C 1
ATOM 682 O O . LYS A 1 84 ? 15.603 1.771 -9.971 1.00 58.19 84 LYS A O 1
ATOM 687 N N . GLY A 1 85 ? 15.597 2.566 -12.076 1.00 62.56 85 GLY A N 1
ATOM 688 C CA . GLY A 1 85 ? 15.157 3.930 -11.763 1.00 62.56 85 GLY A CA 1
ATOM 689 C C . GLY A 1 85 ? 13.731 4.027 -11.210 1.00 62.56 85 GLY A C 1
ATOM 690 O O . GLY A 1 85 ? 13.513 4.756 -10.246 1.00 62.56 85 GLY A O 1
ATOM 691 N N . PHE A 1 86 ? 12.779 3.234 -11.719 1.00 65.94 86 PHE A N 1
ATOM 692 C CA . PHE A 1 86 ? 11.394 3.265 -11.223 1.00 65.94 86 PHE A CA 1
ATOM 693 C C . PHE A 1 86 ? 11.283 2.794 -9.766 1.00 65.94 86 PHE A C 1
ATOM 695 O O . PHE A 1 86 ? 10.500 3.340 -8.992 1.00 65.94 86 PHE A O 1
ATOM 702 N N . LYS A 1 87 ? 12.131 1.842 -9.348 1.00 71.06 87 LYS A N 1
ATOM 703 C CA . LYS A 1 87 ? 12.226 1.423 -7.938 1.00 71.06 87 LYS A CA 1
ATOM 704 C C . LYS A 1 87 ? 12.657 2.555 -7.022 1.00 71.06 87 LYS A C 1
ATOM 706 O O . LYS A 1 87 ? 12.099 2.697 -5.944 1.00 71.06 87 LYS A O 1
ATOM 711 N N . VAL A 1 88 ? 13.642 3.344 -7.444 1.00 75.62 88 VAL A N 1
ATOM 712 C CA . VAL A 1 88 ? 14.159 4.464 -6.648 1.00 75.62 88 VAL A CA 1
ATOM 713 C C . VAL A 1 88 ? 13.116 5.577 -6.559 1.00 75.62 88 VAL A C 1
ATOM 715 O O . VAL A 1 88 ? 12.868 6.083 -5.468 1.00 75.62 88 VAL A O 1
ATOM 718 N N . MET A 1 89 ? 12.428 5.881 -7.664 1.00 78.12 89 MET A N 1
ATOM 719 C CA . MET A 1 89 ? 11.332 6.856 -7.684 1.00 78.12 89 MET A CA 1
ATOM 720 C C . MET A 1 89 ? 10.168 6.474 -6.758 1.00 78.12 89 MET A C 1
ATOM 722 O O . MET A 1 89 ? 9.499 7.362 -6.247 1.00 78.12 89 MET A O 1
ATOM 726 N N . LEU A 1 90 ? 9.942 5.181 -6.506 1.00 78.69 90 LEU A N 1
ATOM 727 C CA . LEU A 1 90 ? 8.954 4.707 -5.529 1.00 78.69 90 LEU A CA 1
ATOM 728 C C . LEU A 1 90 ? 9.496 4.591 -4.108 1.00 78.69 90 LEU A C 1
ATOM 730 O O . LEU A 1 90 ? 8.768 4.840 -3.151 1.00 78.69 90 LEU A O 1
ATOM 734 N N . ALA A 1 91 ? 10.767 4.229 -3.955 1.00 81.81 91 ALA A N 1
ATOM 735 C CA . ALA A 1 91 ? 11.398 4.103 -2.650 1.00 81.81 91 ALA A CA 1
ATOM 736 C C . ALA A 1 91 ? 11.501 5.456 -1.933 1.00 81.81 91 ALA A C 1
ATOM 738 O O . ALA A 1 91 ? 11.276 5.516 -0.728 1.00 81.81 91 ALA A O 1
ATOM 739 N N . ILE A 1 92 ? 11.786 6.541 -2.661 1.00 85.81 92 ILE A N 1
ATOM 740 C CA . ILE A 1 92 ? 11.901 7.896 -2.098 1.00 85.81 92 ILE A CA 1
ATOM 741 C C . ILE A 1 92 ? 10.603 8.357 -1.399 1.00 85.81 92 ILE A C 1
ATOM 743 O O . ILE A 1 92 ? 10.664 8.658 -0.205 1.00 85.81 92 ILE A O 1
ATOM 747 N N . PRO A 1 93 ? 9.424 8.390 -2.058 1.00 86.19 93 PRO A N 1
ATOM 748 C CA . PRO A 1 93 ? 8.180 8.778 -1.397 1.00 86.19 93 PRO A CA 1
ATOM 749 C C . PRO A 1 93 ? 7.770 7.792 -0.295 1.00 86.19 93 PRO A C 1
ATOM 751 O O . PRO A 1 93 ? 7.165 8.214 0.686 1.00 86.19 93 PRO A O 1
ATOM 754 N N . LEU A 1 94 ? 8.133 6.507 -0.397 1.00 87.25 94 LEU A N 1
ATOM 755 C CA . LEU A 1 94 ? 7.854 5.520 0.653 1.00 87.25 94 LEU A CA 1
ATOM 756 C C . LEU A 1 94 ? 8.676 5.779 1.928 1.00 87.25 94 LEU A C 1
ATOM 758 O O . LEU A 1 94 ? 8.129 5.739 3.029 1.00 87.25 94 LEU A O 1
ATOM 762 N N . ILE A 1 95 ? 9.971 6.086 1.787 1.00 91.56 95 ILE A N 1
ATOM 763 C CA . ILE A 1 95 ? 10.835 6.490 2.909 1.00 91.56 95 ILE A CA 1
ATOM 764 C C . ILE A 1 95 ? 10.287 7.761 3.566 1.00 91.56 95 ILE A C 1
ATOM 766 O O . ILE A 1 95 ? 10.217 7.844 4.792 1.00 91.56 95 ILE A O 1
ATOM 770 N N . LEU A 1 96 ? 9.861 8.731 2.753 1.00 93.44 96 LEU A N 1
ATOM 771 C CA . LEU A 1 96 ? 9.314 9.991 3.242 1.00 93.44 96 LEU A CA 1
ATOM 772 C C . LEU A 1 96 ? 7.991 9.782 3.996 1.00 93.44 96 LEU A C 1
ATOM 774 O O . LEU A 1 96 ? 7.786 10.408 5.032 1.00 93.44 96 LEU A O 1
ATOM 778 N N . LEU A 1 97 ? 7.135 8.862 3.540 1.00 92.88 97 LEU A N 1
ATOM 779 C CA . LEU A 1 97 ? 5.902 8.487 4.238 1.00 92.88 97 LEU A CA 1
ATOM 780 C C . LEU A 1 97 ? 6.194 7.935 5.643 1.00 92.88 97 LEU A C 1
ATOM 782 O O . LEU A 1 97 ? 5.578 8.369 6.615 1.00 92.88 97 LEU A O 1
ATOM 786 N N . ILE A 1 98 ? 7.151 7.009 5.762 1.00 94.06 98 ILE A N 1
ATOM 787 C CA . ILE A 1 98 ? 7.540 6.422 7.055 1.00 94.06 98 ILE A CA 1
ATOM 788 C C . ILE A 1 98 ? 8.115 7.502 7.977 1.00 94.06 98 ILE A C 1
ATOM 790 O O . ILE A 1 98 ? 7.732 7.583 9.145 1.00 94.06 98 ILE A O 1
ATOM 794 N N . TYR A 1 99 ? 8.989 8.361 7.447 1.00 94.38 99 TYR A N 1
ATOM 795 C CA . TYR A 1 99 ? 9.557 9.479 8.198 1.00 94.38 99 TYR A CA 1
ATOM 796 C C . TYR A 1 99 ? 8.469 10.433 8.715 1.00 94.38 99 TYR A C 1
ATOM 798 O O . TYR A 1 99 ? 8.486 10.813 9.884 1.00 94.38 99 TYR A O 1
ATOM 806 N N . MET A 1 100 ? 7.476 10.759 7.881 1.00 94.38 100 MET A N 1
ATOM 807 C CA . MET A 1 100 ? 6.358 11.625 8.261 1.00 94.38 100 MET A CA 1
ATOM 808 C C . MET A 1 100 ? 5.496 11.009 9.373 1.00 94.38 100 MET A C 1
ATOM 810 O O . MET A 1 100 ? 5.116 11.717 10.302 1.00 94.38 100 MET A O 1
ATOM 814 N N . ILE A 1 101 ? 5.209 9.703 9.319 1.00 94.44 101 ILE A N 1
ATOM 815 C CA . ILE A 1 101 ? 4.441 9.013 10.371 1.00 94.44 101 ILE A CA 1
ATOM 816 C C . ILE A 1 101 ? 5.160 9.117 11.719 1.00 94.44 101 ILE A C 1
ATOM 818 O O . ILE A 1 101 ? 4.533 9.456 12.721 1.00 94.44 101 ILE A O 1
ATOM 822 N N . ILE A 1 102 ? 6.471 8.860 11.738 1.00 95.19 102 ILE A N 1
ATOM 823 C CA . ILE A 1 102 ? 7.287 8.957 12.954 1.00 95.19 102 ILE A CA 1
ATOM 824 C C . ILE A 1 102 ? 7.274 10.391 13.491 1.00 95.19 102 ILE A C 1
ATOM 826 O O . ILE A 1 102 ? 7.063 10.592 14.685 1.00 95.19 102 ILE A O 1
ATOM 830 N N . LEU A 1 103 ? 7.447 11.384 12.617 1.00 93.81 103 LEU A N 1
ATOM 831 C CA . LEU A 1 103 ? 7.467 12.794 13.003 1.00 93.81 103 LEU A CA 1
ATOM 832 C C . LEU A 1 103 ? 6.132 13.232 13.620 1.00 93.81 103 LEU A C 1
ATOM 834 O O . LEU A 1 103 ? 6.124 13.829 14.692 1.00 93.81 103 LEU A O 1
ATOM 838 N N . VAL A 1 104 ? 5.002 12.856 13.015 1.00 93.94 104 VAL A N 1
ATOM 839 C CA . VAL A 1 104 ? 3.666 13.128 13.574 1.00 93.94 104 VAL A CA 1
ATOM 840 C C . VAL A 1 104 ? 3.456 12.417 14.912 1.00 93.94 104 VAL A C 1
ATOM 842 O O . VAL A 1 104 ? 2.843 12.988 15.810 1.00 93.94 104 VAL A O 1
ATOM 845 N N . PHE A 1 105 ? 3.974 11.200 15.083 1.00 92.75 105 PHE A N 1
ATOM 846 C CA . PHE A 1 105 ? 3.890 10.485 16.360 1.00 92.75 105 PHE A CA 1
ATOM 847 C C . PHE A 1 105 ? 4.668 11.188 17.474 1.00 92.75 105 PHE A C 1
ATOM 849 O O . PHE A 1 105 ? 4.178 11.289 18.598 1.00 92.75 105 PHE A O 1
ATOM 856 N N . ILE A 1 106 ? 5.866 11.682 17.162 1.00 92.88 106 ILE A N 1
ATOM 857 C CA . ILE A 1 106 ? 6.720 12.400 18.111 1.00 92.88 106 ILE A CA 1
ATOM 858 C C . ILE A 1 106 ? 6.075 13.736 18.497 1.00 92.88 106 ILE A C 1
ATOM 860 O O . ILE A 1 106 ? 5.844 13.983 19.681 1.00 92.88 106 ILE A O 1
ATOM 864 N N . GLU A 1 107 ? 5.723 14.566 17.514 1.00 89.88 107 GLU A N 1
ATOM 865 C CA . GLU A 1 107 ? 5.084 15.868 17.750 1.00 89.88 107 GLU A CA 1
ATOM 866 C C . GLU A 1 107 ? 3.728 15.712 18.451 1.00 89.88 107 GLU A C 1
ATOM 868 O O . GLU A 1 107 ? 3.425 16.418 19.413 1.00 89.88 107 GLU A O 1
ATOM 873 N N . GLY A 1 108 ? 2.931 14.724 18.036 1.00 89.06 108 GLY A N 1
ATOM 874 C CA . GLY A 1 108 ? 1.661 14.395 18.678 1.00 89.06 108 GLY A CA 1
ATOM 875 C C . GLY A 1 108 ? 1.829 13.998 20.146 1.00 89.06 108 GLY A C 1
ATOM 876 O O . GLY A 1 108 ? 1.028 14.406 20.988 1.00 89.06 108 GLY A O 1
ATOM 877 N N . HIS A 1 109 ? 2.890 13.260 20.483 1.00 88.00 109 HIS A N 1
ATOM 878 C CA . HIS A 1 109 ? 3.194 12.894 21.866 1.00 88.00 109 HIS A CA 1
ATOM 879 C C . HIS A 1 109 ? 3.634 14.102 22.709 1.00 88.00 109 HIS A C 1
ATOM 881 O O . HIS A 1 109 ? 3.165 14.258 23.838 1.00 88.00 109 HIS A O 1
ATOM 887 N N . TYR A 1 110 ? 4.476 14.986 22.163 1.00 86.00 110 TYR A N 1
ATOM 888 C CA . TYR A 1 110 ? 4.905 16.209 22.851 1.00 86.00 110 TYR A CA 1
ATOM 889 C C . TYR A 1 110 ? 3.742 17.174 23.117 1.00 86.00 110 TYR A C 1
ATOM 891 O O . TYR A 1 110 ? 3.602 17.662 24.242 1.00 86.00 110 TYR A O 1
ATOM 899 N N . VAL A 1 111 ? 2.872 17.406 22.128 1.00 86.50 111 VAL A N 1
ATOM 900 C CA . VAL A 1 111 ? 1.670 18.240 22.300 1.00 86.50 111 VAL A CA 1
ATOM 901 C C . VAL A 1 111 ? 0.703 17.605 23.301 1.00 86.50 111 VAL A C 1
ATOM 903 O O . VAL A 1 111 ? 0.187 18.300 24.174 1.00 86.50 111 VAL A O 1
ATOM 906 N N . GLY A 1 112 ? 0.499 16.286 23.235 1.00 84.62 112 GLY A N 1
ATOM 907 C CA . GLY A 1 112 ? -0.341 15.564 24.193 1.00 84.62 112 GLY A CA 1
ATOM 908 C C . GLY A 1 112 ? 0.138 15.712 25.641 1.00 84.62 112 GLY A C 1
ATOM 909 O O . GLY A 1 112 ? -0.670 15.970 26.529 1.00 84.62 112 GLY A O 1
ATOM 910 N N . MET A 1 113 ? 1.451 15.626 25.883 1.00 81.50 113 MET A N 1
ATOM 911 C CA . MET A 1 113 ? 2.035 15.852 27.213 1.00 81.50 113 MET A CA 1
ATOM 912 C C . MET A 1 113 ? 1.902 17.298 27.701 1.00 81.50 113 MET A C 1
ATOM 914 O O . MET A 1 113 ? 1.761 17.519 28.900 1.00 81.50 113 MET A O 1
ATOM 918 N N . PHE A 1 114 ? 1.969 18.279 26.799 1.00 78.81 114 PHE A N 1
ATOM 919 C CA . PHE A 1 114 ? 1.840 19.694 27.146 1.00 78.81 114 PHE A CA 1
ATOM 920 C C . PHE A 1 114 ? 0.393 20.094 27.471 1.00 78.81 114 PHE A C 1
ATOM 922 O O . PHE A 1 114 ? 0.180 20.876 28.389 1.00 78.81 114 PHE A O 1
ATOM 929 N N . LEU A 1 115 ? -0.595 19.552 26.749 1.00 78.25 115 LEU A N 1
ATOM 930 C CA . LEU A 1 115 ? -2.018 19.861 26.957 1.00 78.25 115 LEU A CA 1
ATOM 931 C C . LEU A 1 115 ? -2.640 19.160 28.173 1.00 78.25 115 LEU A C 1
ATOM 933 O O . LEU A 1 115 ? -3.673 19.607 28.663 1.00 78.25 115 LEU A O 1
ATOM 937 N N . TYR A 1 116 ? -2.052 18.052 28.633 1.00 68.25 116 TYR A N 1
ATOM 938 C CA . TYR A 1 116 ? -2.541 17.282 29.785 1.00 68.25 116 TYR A CA 1
ATOM 939 C C . TYR A 1 116 ? -1.813 17.627 31.098 1.00 68.25 116 TYR A C 1
ATOM 941 O O . TYR A 1 116 ? -1.902 16.882 32.077 1.00 68.25 116 TYR A O 1
ATOM 949 N N . LYS A 1 117 ? -1.073 18.738 31.103 1.00 54.06 117 LYS A N 1
ATOM 950 C CA . LYS A 1 117 ? -0.404 19.323 32.265 1.00 54.06 117 LYS A CA 1
ATOM 951 C C . LYS A 1 117 ? -1.125 20.601 32.679 1.00 54.06 117 LYS A C 1
ATOM 953 O O . LYS A 1 117 ? -1.206 20.830 33.904 1.00 54.06 117 LYS A O 1
#